Protein AF-A0A3D2S0N0-F1 (afdb_monomer)

Structure (mmCIF, N/CA/C/O backbone):
data_AF-A0A3D2S0N0-F1
#
_entry.id   AF-A0A3D2S0N0-F1
#
loop_
_atom_site.group_PDB
_atom_site.id
_atom_site.type_symbol
_atom_site.label_atom_id
_atom_site.label_alt_id
_atom_site.label_comp_id
_atom_site.label_asym_id
_atom_site.label_entity_id
_atom_site.label_seq_id
_atom_site.pdbx_PDB_ins_code
_atom_site.Cartn_x
_atom_site.Cartn_y
_atom_site.Cartn_z
_atom_site.occupancy
_atom_site.B_iso_or_equiv
_atom_site.auth_seq_id
_atom_site.auth_comp_id
_atom_site.auth_asym_id
_atom_site.auth_atom_id
_atom_site.pdbx_PDB_model_num
ATOM 1 N N . ARG A 1 1 ? -7.232 9.356 2.915 1.00 60.12 1 ARG A N 1
ATOM 2 C CA . ARG A 1 1 ? -8.539 8.787 3.321 1.00 60.12 1 ARG A CA 1
ATOM 3 C C . ARG A 1 1 ? -9.514 9.085 2.193 1.00 60.12 1 ARG A C 1
ATOM 5 O O . ARG A 1 1 ? -9.634 10.254 1.861 1.00 60.12 1 ARG A O 1
ATOM 12 N N . LEU A 1 2 ? -10.059 8.058 1.537 1.00 65.88 2 LEU A N 1
ATOM 13 C CA . LEU A 1 2 ? -10.933 8.225 0.365 1.00 65.88 2 LEU A CA 1
ATOM 14 C C . LEU A 1 2 ? -12.346 8.647 0.798 1.00 65.88 2 LEU A C 1
ATOM 16 O O . LEU A 1 2 ? -12.879 9.597 0.245 1.00 65.88 2 LEU A O 1
ATOM 20 N N . GLU A 1 3 ? -12.880 8.023 1.854 1.00 77.00 3 GLU A N 1
ATOM 21 C CA . GLU A 1 3 ? -14.194 8.316 2.449 1.00 77.00 3 GLU A CA 1
ATOM 22 C C . GLU A 1 3 ? -14.196 8.020 3.970 1.00 77.00 3 GLU A C 1
ATOM 24 O O . GLU A 1 3 ? -13.278 7.358 4.482 1.00 77.00 3 GLU A O 1
ATOM 29 N N . PRO A 1 4 ? -15.187 8.512 4.743 1.00 73.00 4 PRO A N 1
ATOM 30 C CA . PRO 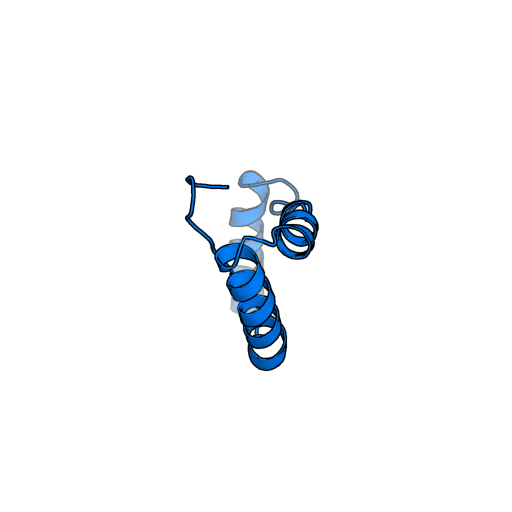A 1 4 ? -15.402 8.083 6.124 1.00 73.00 4 PRO A CA 1
ATOM 31 C C . PRO A 1 4 ? -15.687 6.573 6.181 1.00 73.00 4 PRO A C 1
ATOM 33 O O . PRO A 1 4 ? -16.475 6.066 5.397 1.00 73.00 4 PRO A O 1
ATOM 36 N N . ASN A 1 5 ? -15.056 5.854 7.115 1.00 78.00 5 ASN A N 1
ATOM 37 C CA . ASN A 1 5 ? -15.229 4.409 7.339 1.00 78.00 5 ASN A CA 1
ATOM 38 C C . ASN A 1 5 ? -14.813 3.479 6.184 1.00 78.00 5 ASN A C 1
ATOM 40 O O . ASN A 1 5 ? -15.089 2.284 6.241 1.00 78.00 5 ASN A O 1
ATOM 44 N N . VAL A 1 6 ? -14.098 3.988 5.177 1.00 82.62 6 VAL A N 1
ATOM 45 C CA . VAL A 1 6 ? -13.476 3.156 4.140 1.00 82.62 6 VAL A CA 1
ATOM 46 C C . VAL A 1 6 ? -11.9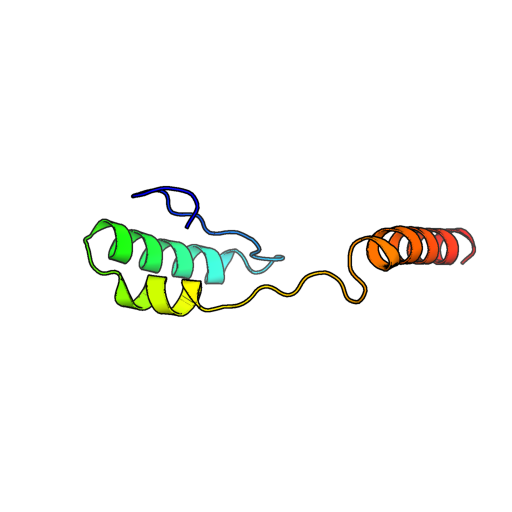88 2.992 4.440 1.00 82.62 6 VAL A C 1
ATOM 48 O O . VAL A 1 6 ? -11.222 3.961 4.422 1.00 82.62 6 VAL A O 1
ATOM 51 N N . PHE A 1 7 ? -11.581 1.749 4.697 1.00 85.56 7 PHE A N 1
ATOM 52 C 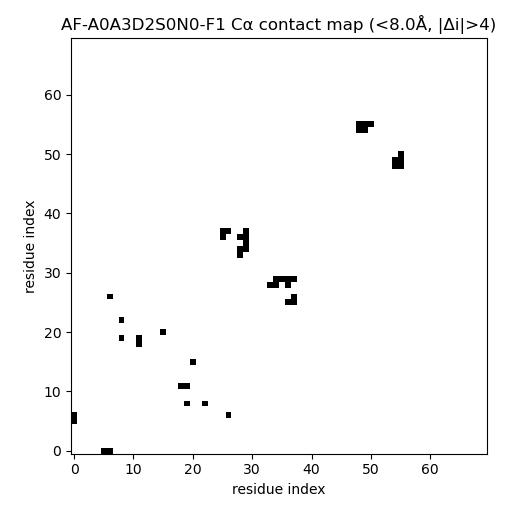CA . PHE A 1 7 ? -10.197 1.358 4.958 1.00 85.56 7 PHE A CA 1
ATOM 53 C C . PHE A 1 7 ? -9.650 0.542 3.786 1.00 85.56 7 PHE A C 1
ATOM 55 O O . PHE A 1 7 ? -10.349 -0.298 3.224 1.00 85.56 7 PHE A O 1
ATOM 62 N N . PHE A 1 8 ? -8.396 0.789 3.410 1.00 86.25 8 PHE A N 1
ATOM 63 C CA . PHE A 1 8 ? -7.717 0.052 2.350 1.00 86.25 8 PHE A CA 1
ATOM 64 C C . PHE A 1 8 ? -6.301 -0.312 2.790 1.00 86.25 8 PHE A C 1
ATOM 66 O O . PHE A 1 8 ? -5.632 0.463 3.473 1.00 86.25 8 PHE A O 1
ATOM 73 N N . ALA A 1 9 ? -5.828 -1.474 2.351 1.00 88.38 9 ALA A N 1
ATOM 74 C CA . ALA A 1 9 ? -4.446 -1.904 2.506 1.00 88.38 9 ALA A CA 1
ATOM 75 C C . ALA A 1 9 ? -3.984 -2.526 1.181 1.00 88.38 9 ALA A C 1
ATOM 77 O O . ALA A 1 9 ? -4.619 -3.447 0.671 1.00 88.38 9 ALA A O 1
ATOM 78 N N . HIS A 1 10 ? -2.914 -1.992 0.590 1.00 85.94 10 HIS A N 1
ATOM 79 C CA . HIS A 1 10 ? -2.422 -2.404 -0.727 1.00 85.94 10 HIS A CA 1
ATOM 80 C C . HIS A 1 10 ? -0.893 -2.361 -0.793 1.00 85.94 10 HIS A C 1
ATOM 82 O O . HIS A 1 10 ? -0.230 -1.863 0.112 1.00 85.94 10 HIS A O 1
ATOM 88 N N . GLY A 1 11 ? -0.321 -2.787 -1.924 1.00 84.00 11 GLY A N 1
ATOM 89 C CA . GLY A 1 11 ? 1.106 -2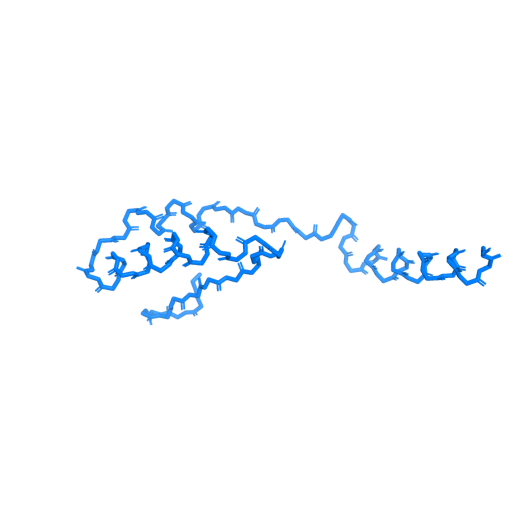.591 -2.200 1.00 84.00 11 GLY A CA 1
ATOM 90 C C . GLY A 1 11 ? 2.027 -3.560 -1.460 1.00 84.00 11 GLY A C 1
ATOM 91 O O . GLY A 1 11 ? 3.174 -3.229 -1.192 1.00 84.00 11 GLY A O 1
ATOM 92 N N . PHE A 1 12 ? 1.555 -4.771 -1.159 1.00 84.75 12 PHE A N 1
ATOM 93 C CA . PHE A 1 12 ? 2.341 -5.761 -0.420 1.00 84.75 12 PHE A CA 1
ATOM 94 C C . PHE A 1 12 ? 3.543 -6.337 -1.191 1.00 84.75 12 PHE A C 1
ATOM 96 O O . PHE A 1 12 ? 4.336 -7.049 -0.591 1.00 84.75 12 PHE A O 1
ATOM 103 N N . SER A 1 13 ? 3.692 -6.050 -2.494 1.00 81.50 13 SER A N 1
ATOM 104 C CA . SER A 1 13 ? 4.893 -6.321 -3.314 1.00 81.50 13 SER A CA 1
ATOM 105 C C . SER A 1 13 ? 5.555 -7.695 -3.072 1.00 81.50 13 SER A C 1
ATOM 107 O O . SER A 1 13 ? 6.761 -7.787 -2.837 1.00 81.50 13 SER A O 1
ATOM 109 N N . GLY A 1 14 ? 4.758 -8.770 -3.061 1.00 81.19 14 GLY A N 1
ATOM 110 C CA . GLY A 1 14 ? 5.234 -10.144 -2.831 1.00 81.19 14 GLY A CA 1
ATOM 111 C C . GLY A 1 14 ? 5.476 -10.535 -1.363 1.00 81.19 14 GLY A C 1
ATOM 112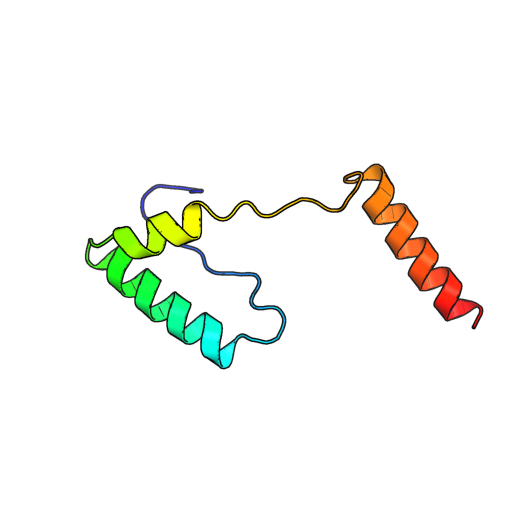 O O . GLY A 1 14 ? 5.622 -11.713 -1.070 1.00 81.19 14 GLY A O 1
ATOM 113 N N . HIS A 1 15 ? 5.423 -9.588 -0.424 1.00 83.56 15 HIS A N 1
ATOM 114 C CA . HIS A 1 15 ? 5.591 -9.784 1.026 1.00 83.56 15 HIS A CA 1
ATOM 115 C C . HIS A 1 15 ? 4.247 -9.867 1.776 1.00 83.56 15 HIS A C 1
ATOM 117 O O . HIS A 1 15 ? 4.129 -9.512 2.951 1.00 83.56 15 HIS A O 1
ATOM 123 N N . GLY A 1 16 ? 3.205 -10.337 1.085 1.00 82.00 16 GLY A N 1
ATOM 124 C CA . GLY A 1 16 ? 1.827 -10.327 1.577 1.00 82.00 16 GLY A CA 1
ATOM 125 C C . GLY A 1 16 ? 1.591 -11.161 2.832 1.00 82.00 16 GLY A C 1
ATOM 126 O O . GLY A 1 16 ? 0.751 -10.785 3.630 1.00 82.00 16 GLY A O 1
ATOM 127 N N . ILE A 1 17 ? 2.341 -12.239 3.068 1.00 84.88 17 ILE A N 1
ATOM 128 C CA . ILE A 1 17 ? 2.078 -13.140 4.206 1.00 84.88 17 ILE A CA 1
ATOM 129 C C . ILE A 1 1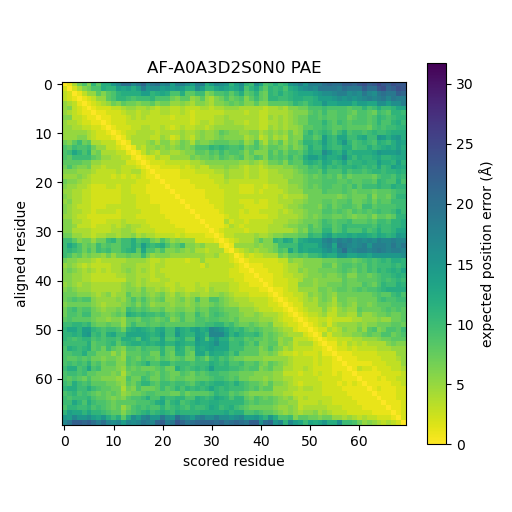7 ? 2.199 -12.396 5.546 1.00 84.88 17 ILE A C 1
ATOM 131 O O . ILE A 1 17 ? 1.267 -12.395 6.353 1.00 84.88 17 ILE A O 1
ATOM 135 N N . ALA A 1 18 ? 3.322 -11.712 5.766 1.00 86.38 18 ALA A N 1
ATOM 136 C CA . ALA A 1 18 ? 3.540 -10.954 6.995 1.00 86.38 18 ALA A CA 1
ATOM 137 C C . ALA A 1 18 ? 2.766 -9.627 6.984 1.00 86.38 18 ALA A C 1
ATOM 139 O O . ALA A 1 18 ? 2.103 -9.278 7.961 1.00 86.38 18 ALA A O 1
ATOM 140 N N . LEU A 1 19 ? 2.817 -8.896 5.865 1.00 87.75 19 LEU A N 1
ATOM 141 C CA . LEU A 1 19 ? 2.250 -7.551 5.794 1.00 87.75 19 LEU A CA 1
ATOM 142 C C . LEU A 1 19 ? 0.720 -7.542 5.757 1.00 87.75 19 LEU A C 1
ATOM 144 O O . LEU A 1 19 ? 0.125 -6.650 6.354 1.00 87.75 19 LEU A O 1
ATOM 148 N N . ALA A 1 20 ? 0.069 -8.514 5.112 1.00 88.81 20 ALA A N 1
ATOM 149 C CA . ALA A 1 20 ? -1.391 -8.593 5.101 1.00 88.81 20 ALA A CA 1
ATOM 150 C C . ALA A 1 20 ? -1.938 -9.005 6.472 1.00 88.81 20 ALA A C 1
ATOM 152 O O . ALA A 1 20 ? -2.950 -8.461 6.900 1.00 88.81 20 ALA A O 1
ATOM 153 N N . SER A 1 21 ? -1.243 -9.895 7.192 1.00 89.94 21 SER A N 1
ATOM 154 C CA . SER A 1 21 ? -1.608 -10.263 8.567 1.00 89.94 21 SER A CA 1
ATOM 155 C C . SER A 1 21 ? -1.526 -9.050 9.500 1.00 89.94 21 SER A C 1
ATOM 157 O O . SER A 1 21 ? -2.482 -8.743 10.211 1.00 89.94 21 SER A O 1
ATOM 159 N N . LEU A 1 22 ? -0.421 -8.297 9.426 1.00 90.06 22 LEU A N 1
ATOM 160 C CA . LEU A 1 22 ? -0.248 -7.049 10.171 1.00 90.06 22 LEU A CA 1
ATOM 161 C C . LEU A 1 22 ? -1.312 -6.007 9.797 1.00 90.06 22 LEU A C 1
ATOM 163 O O . LEU A 1 22 ? -1.917 -5.401 10.680 1.00 90.06 22 LEU A O 1
ATOM 167 N N . ALA A 1 23 ? -1.557 -5.812 8.500 1.00 90.00 23 ALA A N 1
ATOM 168 C CA . ALA A 1 23 ? -2.584 -4.896 8.016 1.00 90.00 23 ALA A CA 1
ATOM 169 C C . ALA A 1 23 ? -3.981 -5.305 8.503 1.00 90.00 23 ALA A C 1
ATOM 171 O O . ALA A 1 23 ? -4.765 -4.439 8.875 1.00 90.00 23 ALA A O 1
ATOM 172 N N . GLY A 1 24 ? -4.273 -6.606 8.568 1.00 90.06 24 GLY A N 1
ATOM 173 C CA . GLY A 1 24 ? -5.517 -7.142 9.117 1.00 90.06 24 GLY A CA 1
ATOM 174 C C . GLY A 1 24 ? -5.720 -6.758 10.581 1.00 90.06 24 GLY A C 1
ATOM 175 O O . GLY A 1 24 ? -6.782 -6.251 10.933 1.00 90.06 24 GLY A O 1
ATOM 176 N N . THR A 1 25 ? -4.692 -6.915 11.421 1.00 91.38 25 THR A N 1
ATOM 177 C CA . THR A 1 25 ? -4.740 -6.483 12.829 1.00 91.38 25 THR A CA 1
ATOM 178 C C . THR A 1 25 ? -4.974 -4.980 12.952 1.00 91.38 25 THR A C 1
ATOM 180 O O . THR A 1 25 ? -5.861 -4.558 13.686 1.00 91.38 25 THR A O 1
ATOM 183 N N . VAL A 1 26 ? -4.227 -4.173 12.196 1.00 90.62 26 VAL A N 1
ATOM 184 C CA . VAL A 1 26 ? -4.355 -2.708 12.226 1.00 90.62 26 VAL A CA 1
ATOM 185 C C . VAL A 1 26 ? -5.738 -2.256 11.744 1.00 90.62 26 VAL A C 1
ATOM 187 O O . VAL A 1 26 ? -6.311 -1.319 12.295 1.00 90.62 26 VAL A O 1
ATOM 190 N N . MET A 1 27 ? -6.309 -2.925 10.738 1.00 89.94 27 MET A N 1
ATOM 191 C CA . MET A 1 27 ? -7.670 -2.632 10.287 1.00 89.94 27 MET A CA 1
ATOM 192 C C . MET A 1 27 ? -8.721 -3.056 11.316 1.00 89.94 27 MET A C 1
ATOM 194 O O . MET A 1 27 ? -9.668 -2.309 11.537 1.00 89.94 27 MET A O 1
ATOM 198 N N . ALA A 1 28 ? -8.555 -4.200 11.985 1.00 90.38 28 ALA A N 1
ATOM 199 C CA . ALA A 1 28 ? -9.457 -4.621 13.057 1.00 90.38 28 ALA A CA 1
ATOM 200 C C . ALA A 1 28 ? -9.457 -3.626 14.232 1.00 90.38 28 ALA A C 1
ATOM 202 O O . ALA A 1 28 ? -10.523 -3.263 14.726 1.00 90.38 28 ALA A O 1
ATOM 203 N N . GLU A 1 29 ? -8.284 -3.122 14.627 1.00 88.94 29 GLU A N 1
ATOM 204 C CA . GLU A 1 29 ? -8.149 -2.061 15.636 1.00 88.94 29 GLU A CA 1
ATOM 205 C C . GLU A 1 29 ? -8.870 -0.778 15.198 1.00 88.94 29 GLU A C 1
ATOM 207 O O . GLU A 1 29 ? -9.655 -0.220 15.966 1.00 88.94 29 GLU A O 1
ATOM 212 N N . ALA A 1 30 ? -8.680 -0.360 13.942 1.00 87.88 30 ALA A N 1
ATOM 213 C CA . ALA A 1 30 ? -9.333 0.825 13.394 1.00 87.88 30 ALA A CA 1
ATOM 214 C C . ALA A 1 30 ? -10.865 0.700 13.357 1.00 87.88 30 ALA A C 1
ATOM 216 O O . ALA A 1 30 ? -11.564 1.672 13.645 1.00 87.88 30 ALA A O 1
ATOM 217 N N . ILE A 1 31 ? -11.390 -0.489 13.041 1.00 87.00 31 ILE A N 1
ATOM 218 C CA . ILE A 1 31 ? -12.831 -0.787 13.068 1.00 87.00 31 ILE A CA 1
ATOM 219 C C . ILE A 1 31 ? -13.358 -0.808 14.508 1.00 87.00 31 ILE A C 1
ATOM 221 O O . ILE A 1 31 ? -14.458 -0.325 14.763 1.00 87.00 31 ILE A O 1
ATOM 225 N N . SER A 1 32 ? -12.563 -1.303 15.460 1.00 87.31 32 SER A N 1
ATOM 226 C CA . SER A 1 32 ? -12.892 -1.306 16.891 1.00 87.31 32 SER A CA 1
ATOM 227 C C . SER A 1 32 ? -12.845 0.089 17.541 1.00 87.31 32 SER A C 1
ATOM 229 O O . SER A 1 32 ? -13.094 0.204 18.741 1.00 87.31 32 SER A O 1
ATOM 231 N N . GLY A 1 33 ? -12.535 1.144 16.779 1.00 80.94 33 GLY A N 1
ATOM 232 C CA . GLY A 1 33 ? -12.472 2.529 17.254 1.00 80.94 33 GLY A CA 1
ATOM 233 C C . GLY A 1 33 ? -11.074 3.001 17.666 1.00 80.94 33 GLY A C 1
ATOM 234 O O . GLY A 1 33 ? -10.909 4.169 18.016 1.00 80.94 33 GLY A O 1
ATOM 235 N N . THR A 1 34 ? -10.057 2.141 17.577 1.00 79.44 34 THR A N 1
ATOM 236 C CA . THR A 1 34 ? -8.669 2.467 17.924 1.00 79.44 34 THR A CA 1
ATOM 237 C C . THR A 1 34 ? -7.887 2.835 16.664 1.00 79.44 34 THR A C 1
ATOM 239 O O . THR A 1 34 ? -7.440 1.974 15.910 1.00 79.44 34 THR A O 1
ATOM 242 N N . LEU A 1 35 ? -7.709 4.135 16.419 1.00 78.62 35 LEU A N 1
ATOM 243 C CA . LEU A 1 35 ? -7.101 4.647 15.182 1.00 78.62 35 LEU A CA 1
ATOM 244 C C . LEU A 1 35 ? -5.580 4.868 15.251 1.00 78.62 35 LEU A C 1
ATOM 246 O O . LEU A 1 35 ? -4.994 5.187 14.223 1.00 78.62 35 LEU A O 1
ATOM 250 N N . ASP A 1 36 ? -4.928 4.672 16.401 1.00 82.62 36 ASP A N 1
ATOM 251 C CA . ASP A 1 36 ? -3.510 5.031 16.604 1.00 82.62 36 ASP A CA 1
ATOM 252 C C . ASP A 1 36 ? -2.564 4.399 15.580 1.00 82.62 36 ASP A C 1
ATOM 254 O O . ASP A 1 36 ? -1.799 5.088 14.899 1.00 82.62 36 ASP A O 1
ATOM 258 N N . ARG A 1 37 ? -2.621 3.072 15.42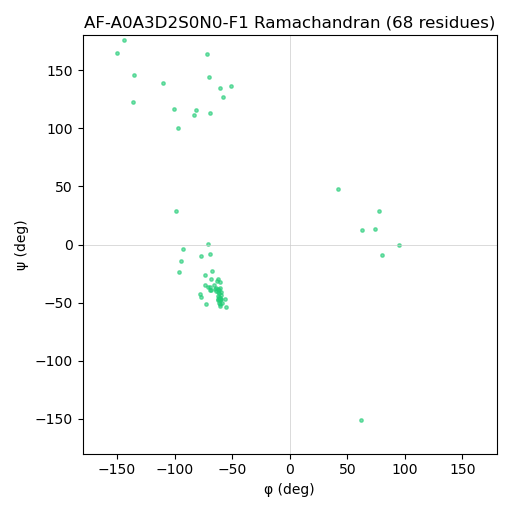9 1.00 84.62 37 ARG A N 1
ATOM 259 C CA . ARG A 1 37 ? -1.714 2.367 14.513 1.00 84.62 37 ARG A CA 1
ATOM 260 C C . ARG A 1 37 ? -2.021 2.704 13.063 1.00 84.62 37 ARG A C 1
ATOM 262 O O . ARG A 1 37 ? -1.095 2.912 12.281 1.00 84.62 37 ARG A O 1
ATOM 269 N N . LEU A 1 38 ? -3.299 2.828 12.711 1.00 85.56 38 LEU A N 1
ATOM 270 C CA . LEU A 1 38 ? -3.697 3.227 11.367 1.00 85.56 38 LEU A CA 1
ATOM 271 C C . LEU A 1 38 ? -3.240 4.659 11.037 1.00 85.56 38 LEU A C 1
ATOM 273 O O . LEU A 1 38 ? -2.769 4.896 9.926 1.00 85.56 38 LEU A O 1
ATOM 277 N N . ASP A 1 39 ? -3.330 5.597 11.982 1.00 85.62 39 ASP A N 1
ATOM 278 C CA . ASP A 1 39 ? -2.900 6.986 11.792 1.00 85.62 39 ASP A CA 1
ATOM 279 C C . ASP A 1 39 ? -1.396 7.067 11.497 1.00 85.62 39 ASP A C 1
ATOM 281 O O . ASP A 1 39 ? -0.978 7.794 10.593 1.00 85.62 39 ASP A O 1
ATOM 285 N N . ILE A 1 40 ? -0.582 6.245 12.167 1.00 87.25 40 ILE A N 1
ATOM 286 C CA . ILE A 1 40 ? 0.856 6.127 11.885 1.00 87.25 40 ILE A CA 1
ATOM 287 C C . ILE A 1 40 ? 1.098 5.654 10.447 1.00 87.25 40 ILE A C 1
ATOM 289 O O . ILE A 1 40 ? 1.845 6.299 9.710 1.00 87.25 40 ILE A O 1
ATOM 293 N N . PHE A 1 41 ? 0.450 4.566 10.016 1.00 85.94 41 PHE A N 1
ATOM 294 C CA . PHE A 1 41 ? 0.595 4.074 8.640 1.00 85.94 41 PHE A CA 1
ATOM 295 C C . PHE A 1 41 ? 0.073 5.078 7.604 1.00 85.94 41 PHE A C 1
ATOM 297 O O . PHE A 1 41 ? 0.628 5.175 6.511 1.00 85.94 41 PHE A O 1
ATOM 304 N N . SER A 1 42 ? -0.941 5.874 7.948 1.00 85.06 42 SER A N 1
ATOM 305 C CA . SER A 1 42 ? -1.502 6.891 7.054 1.00 85.06 42 SER A CA 1
ATOM 306 C C . SER A 1 42 ? -0.547 8.057 6.766 1.00 85.06 42 SER A C 1
ATOM 308 O O . SER A 1 42 ? -0.666 8.707 5.726 1.00 85.06 42 SER A O 1
ATOM 310 N N . LYS A 1 43 ? 0.431 8.298 7.650 1.00 87.50 43 LYS A N 1
ATOM 311 C CA . LYS A 1 43 ? 1.460 9.340 7.491 1.00 87.50 43 LYS A CA 1
ATOM 312 C C . LYS A 1 43 ? 2.562 8.944 6.508 1.00 87.50 43 LYS A C 1
ATOM 314 O O . LYS A 1 43 ? 3.372 9.790 6.129 1.00 87.50 43 LYS A O 1
ATOM 319 N N . ILE A 1 44 ? 2.607 7.683 6.076 1.00 87.06 44 ILE A N 1
ATOM 320 C CA . ILE A 1 44 ? 3.597 7.213 5.109 1.00 87.06 44 ILE A CA 1
ATOM 321 C C . ILE A 1 44 ? 3.302 7.843 3.747 1.00 87.06 44 ILE A C 1
ATOM 323 O O . ILE A 1 44 ? 2.300 7.552 3.093 1.00 87.06 44 ILE A O 1
ATOM 327 N N . LYS A 1 45 ? 4.212 8.708 3.294 1.00 83.06 45 LYS A N 1
ATOM 328 C CA . LYS A 1 45 ? 4.121 9.342 1.980 1.00 83.06 45 LYS A CA 1
ATOM 329 C C . LYS A 1 45 ? 4.644 8.385 0.914 1.00 83.06 45 LYS A C 1
ATOM 331 O O . LYS A 1 45 ? 5.826 8.059 0.904 1.00 83.06 45 LYS A O 1
ATOM 336 N N . ILE A 1 46 ? 3.771 7.966 0.003 1.00 83.31 46 ILE A N 1
ATOM 337 C CA . ILE A 1 46 ? 4.143 7.131 -1.143 1.00 83.31 46 ILE A CA 1
ATOM 338 C C . ILE A 1 46 ? 4.669 8.060 -2.248 1.00 83.31 46 ILE A C 1
ATOM 340 O O . ILE A 1 46 ? 3.889 8.853 -2.786 1.00 83.31 46 ILE A O 1
ATOM 344 N N . PRO A 1 47 ? 5.973 8.032 -2.578 1.00 84.62 47 PRO A N 1
ATOM 345 C CA . PRO A 1 47 ? 6.513 8.877 -3.631 1.00 84.62 47 PRO A CA 1
ATOM 346 C C . PRO A 1 47 ? 6.018 8.410 -5.002 1.00 84.62 47 PRO A C 1
ATOM 348 O O . PRO A 1 47 ? 5.879 7.216 -5.271 1.00 84.62 47 PRO A O 1
ATOM 351 N N . THR A 1 48 ? 5.773 9.363 -5.897 1.00 87.69 48 THR A N 1
ATOM 352 C CA . THR A 1 48 ? 5.541 9.064 -7.312 1.00 87.69 48 THR A CA 1
ATOM 353 C C . THR A 1 48 ? 6.844 8.645 -7.988 1.00 87.69 48 THR A C 1
ATOM 355 O O . THR A 1 48 ? 7.931 8.911 -7.475 1.00 87.69 48 THR A O 1
ATOM 358 N N . PHE A 1 49 ? 6.744 8.036 -9.173 1.00 86.88 49 PHE A N 1
ATOM 359 C CA . PHE A 1 49 ? 7.917 7.721 -9.991 1.00 86.88 49 PHE A CA 1
ATOM 360 C C . PHE A 1 49 ? 8.812 8.970 -10.163 1.00 86.88 49 PHE A C 1
ATOM 362 O O . PHE A 1 49 ? 8.266 10.060 -10.377 1.00 86.88 49 PHE A O 1
ATOM 369 N N . PRO A 1 50 ? 10.150 8.858 -10.043 1.00 83.69 50 PRO A N 1
ATOM 370 C CA . PRO A 1 50 ? 11.054 9.998 -10.186 1.00 83.69 50 PRO A CA 1
ATOM 371 C C . PRO A 1 50 ? 10.877 10.652 -11.562 1.00 83.69 50 PRO A C 1
ATOM 373 O O . PRO A 1 50 ? 10.906 9.971 -12.581 1.00 83.69 50 PRO A O 1
ATOM 376 N N . GLY A 1 51 ? 10.634 11.967 -11.590 1.00 83.00 51 GLY A N 1
ATOM 377 C CA . GLY A 1 51 ? 10.274 12.716 -12.808 1.00 83.00 51 GLY A CA 1
ATOM 378 C C . GLY A 1 51 ? 8.840 12.501 -13.311 1.00 83.00 51 GLY A C 1
ATOM 379 O O . GLY A 1 51 ? 8.499 12.894 -14.427 1.00 83.00 51 GLY A O 1
ATOM 380 N N . GLY A 1 52 ? 7.984 11.897 -12.486 1.00 87.31 52 GLY A N 1
ATOM 381 C CA . GLY A 1 52 ? 6.550 11.778 -12.714 1.00 87.31 52 GLY A CA 1
ATOM 382 C C . GLY A 1 52 ? 6.192 10.987 -13.970 1.00 87.31 52 GLY A C 1
ATOM 383 O O . GLY A 1 52 ? 6.911 10.089 -14.410 1.00 87.31 52 GLY A O 1
ATOM 384 N N . THR A 1 53 ? 5.045 11.327 -14.557 1.00 84.19 53 THR A N 1
ATOM 385 C CA . THR A 1 53 ? 4.523 10.673 -15.765 1.00 84.19 53 THR A CA 1
ATOM 386 C C . THR A 1 53 ? 5.472 10.803 -16.958 1.00 84.19 53 THR A C 1
ATOM 388 O O . THR A 1 53 ? 5.552 9.876 -17.762 1.00 84.19 53 THR A O 1
ATOM 391 N N . LEU A 1 54 ? 6.218 11.913 -17.042 1.00 87.12 54 LEU A N 1
ATOM 392 C CA . LEU A 1 54 ? 7.135 12.200 -18.148 1.00 87.12 54 LEU A CA 1
ATOM 393 C C . LEU A 1 54 ? 8.313 11.227 -18.210 1.00 87.12 54 LEU A C 1
ATOM 395 O O . LEU A 1 54 ? 8.731 10.887 -19.308 1.00 87.12 54 LEU A O 1
ATOM 399 N N . LEU A 1 55 ? 8.826 10.750 -17.070 1.00 90.69 55 LEU A N 1
ATOM 400 C CA . LEU A 1 55 ? 9.904 9.750 -17.050 1.00 90.69 55 LEU A CA 1
ATOM 401 C C . LEU A 1 55 ? 9.395 8.313 -16.900 1.00 90.69 55 LEU A C 1
ATOM 403 O O . LEU A 1 55 ? 10.071 7.382 -17.336 1.00 90.69 55 LEU A O 1
ATOM 407 N N . ARG A 1 56 ? 8.198 8.115 -16.330 1.00 92.06 56 ARG A N 1
ATOM 408 C CA . ARG A 1 56 ? 7.623 6.780 -16.104 1.00 92.06 56 ARG A CA 1
ATOM 409 C C . ARG A 1 56 ? 7.470 5.985 -17.399 1.00 92.06 56 ARG A C 1
ATOM 411 O O . ARG A 1 56 ? 7.889 4.833 -17.459 1.00 92.06 56 ARG A O 1
ATOM 418 N N . TRP A 1 57 ? 6.859 6.590 -18.417 1.00 93.19 57 TRP A N 1
ATOM 419 C CA . TRP A 1 57 ? 6.576 5.900 -19.676 1.00 93.19 57 TRP A CA 1
ATOM 420 C C . TRP A 1 57 ? 7.832 5.664 -20.518 1.00 93.19 57 TRP A C 1
ATOM 422 O O . TRP A 1 57 ? 8.073 4.510 -20.873 1.00 93.19 57 TRP A O 1
ATOM 432 N N . PRO A 1 58 ? 8.682 6.675 -20.791 1.00 93.38 58 PRO A N 1
ATOM 433 C CA . PRO A 1 58 ? 9.913 6.446 -21.541 1.00 93.38 58 PRO A CA 1
ATOM 434 C C . PRO A 1 58 ? 10.841 5.443 -20.857 1.00 93.38 58 PRO A C 1
ATOM 436 O O . PRO A 1 58 ? 11.388 4.583 -21.535 1.00 93.38 58 PRO A O 1
ATOM 439 N N . GLY A 1 59 ? 10.978 5.498 -19.525 1.00 92.62 59 GLY A N 1
ATOM 440 C CA . GLY A 1 59 ? 11.808 4.553 -18.774 1.00 92.62 59 GLY A CA 1
ATOM 441 C C . GLY A 1 59 ? 11.326 3.106 -18.896 1.0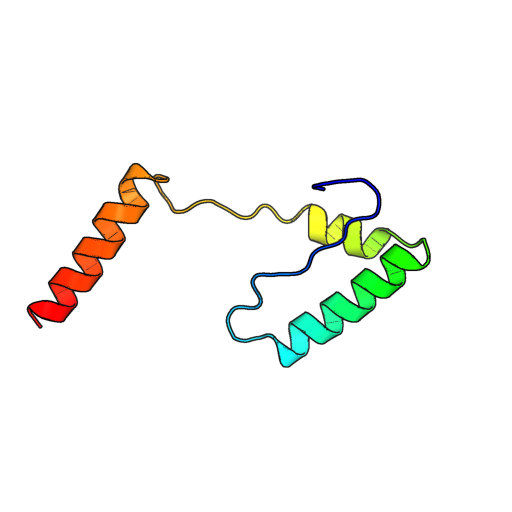0 92.62 59 GLY A C 1
ATOM 442 O O . GLY A 1 59 ? 12.136 2.200 -19.086 1.00 92.62 59 GLY A O 1
ATOM 443 N N . PHE A 1 60 ? 10.008 2.891 -18.858 1.00 92.12 60 PHE A N 1
ATOM 444 C CA . PHE A 1 60 ? 9.414 1.575 -19.088 1.00 92.12 60 PHE A CA 1
ATOM 445 C C . PHE A 1 60 ? 9.735 1.041 -20.492 1.00 92.12 60 PHE A C 1
ATOM 447 O O . PHE A 1 60 ? 10.260 -0.066 -20.620 1.00 92.12 60 PHE A O 1
ATOM 454 N N . TYR A 1 61 ? 9.501 1.844 -21.536 1.00 95.19 61 TYR A N 1
ATOM 455 C CA . TYR A 1 61 ? 9.793 1.442 -22.916 1.00 95.19 61 TYR A CA 1
ATOM 456 C C . TYR A 1 61 ? 11.288 1.232 -23.171 1.00 95.19 61 TYR A C 1
ATOM 458 O O . TYR A 1 61 ? 11.651 0.286 -23.861 1.00 95.19 61 TYR A O 1
ATOM 466 N N . LEU A 1 62 ? 12.160 2.058 -22.588 1.00 95.31 62 LEU A N 1
ATOM 467 C CA . LEU A 1 62 ? 13.614 1.886 -22.663 1.00 95.31 62 LEU A CA 1
ATOM 468 C C . LEU A 1 62 ? 14.058 0.548 -22.066 1.00 95.31 62 LEU A C 1
ATOM 470 O O . LEU A 1 62 ? 14.871 -0.146 -22.671 1.00 95.31 62 LEU A O 1
ATOM 474 N N . GLY A 1 63 ? 13.504 0.162 -20.912 1.00 93.94 63 GLY A N 1
ATOM 475 C CA . GLY A 1 63 ? 13.785 -1.135 -20.294 1.00 93.94 63 GLY A CA 1
ATOM 476 C C . GLY A 1 63 ? 13.339 -2.311 -21.166 1.00 93.94 63 GLY A C 1
ATOM 477 O O . GLY A 1 63 ? 14.098 -3.260 -21.357 1.00 93.94 63 GLY A O 1
ATOM 478 N N . MET A 1 64 ? 12.139 -2.223 -21.749 1.00 96.56 64 MET A N 1
ATOM 479 C CA . MET A 1 64 ? 11.647 -3.228 -22.698 1.00 96.56 64 MET A CA 1
ATOM 480 C C . MET A 1 64 ? 12.524 -3.314 -23.949 1.00 96.56 64 MET A C 1
ATOM 482 O O . MET A 1 64 ? 12.896 -4.410 -24.360 1.00 96.56 64 MET A O 1
ATOM 486 N N . LEU A 1 65 ? 12.872 -2.168 -24.541 1.00 96.75 65 LEU A N 1
ATOM 487 C CA . LEU A 1 65 ? 13.694 -2.096 -25.744 1.00 96.75 65 LEU A CA 1
ATOM 488 C C . LEU A 1 65 ? 15.079 -2.696 -25.490 1.00 96.75 65 LEU A C 1
ATOM 490 O O . LEU A 1 65 ? 15.542 -3.518 -26.274 1.00 96.75 65 LEU A O 1
ATOM 494 N N . TYR A 1 66 ? 15.705 -2.350 -24.363 1.00 96.19 66 TYR A N 1
ATOM 495 C CA . TYR A 1 66 ? 16.980 -2.927 -23.950 1.00 96.19 66 TYR A CA 1
ATOM 496 C C . TYR A 1 66 ? 16.917 -4.455 -23.858 1.00 96.19 66 TYR A C 1
ATOM 498 O O . TYR A 1 66 ? 17.794 -5.126 -24.393 1.00 96.19 66 TYR A O 1
ATOM 506 N N . TYR A 1 67 ? 15.874 -5.006 -23.227 1.00 94.81 67 TYR A N 1
ATOM 507 C CA . TYR A 1 67 ? 15.700 -6.458 -23.132 1.00 94.81 67 TYR A CA 1
ATOM 508 C C . TYR A 1 67 ? 15.386 -7.107 -24.486 1.00 94.81 67 TYR A C 1
ATOM 510 O O . TYR A 1 67 ? 15.752 -8.248 -24.703 1.00 94.81 67 TYR A O 1
ATOM 518 N N . SER A 1 68 ? 14.736 -6.396 -25.410 1.00 94.50 68 SER A N 1
ATOM 519 C CA . SER A 1 68 ? 14.444 -6.933 -26.748 1.00 94.50 68 SER A CA 1
ATOM 520 C C . SER A 1 68 ? 15.665 -7.016 -27.669 1.00 94.50 68 SER A C 1
ATOM 522 O O . SER A 1 68 ? 15.671 -7.817 -28.598 1.00 94.50 68 SER A O 1
ATOM 524 N N . ILE A 1 69 ? 16.674 -6.168 -27.436 1.00 94.25 69 ILE A N 1
ATOM 525 C CA . ILE A 1 69 ? 17.906 -6.103 -28.240 1.00 94.25 69 ILE A CA 1
ATOM 526 C C . ILE A 1 69 ? 19.023 -6.964 -27.616 1.00 94.25 69 ILE A C 1
ATOM 528 O O . ILE A 1 69 ? 20.028 -7.236 -28.272 1.00 94.25 69 ILE A O 1
ATOM 532 N N . ARG A 1 70 ? 18.865 -7.382 -26.356 1.00 81.75 70 ARG A N 1
ATOM 533 C CA . ARG A 1 70 ? 19.817 -8.215 -25.617 1.00 81.75 70 ARG A CA 1
ATOM 534 C C . ARG A 1 70 ? 19.447 -9.691 -25.696 1.00 81.75 70 ARG A C 1
ATOM 536 O O . ARG A 1 70 ? 20.395 -10.493 -25.831 1.00 81.75 70 ARG A O 1
#

Radius of gyration: 17.7 Å; Cα contacts (8 Å, |Δi|>4): 23; chains: 1; bounding box: 35×26×46 Å

Solvent-accessible surface area (backbone atoms only — not comparable to full-atom values): 4456 Å² total; per-residue (Å²): 128,92,51,89,97,57,84,86,87,79,85,50,85,91,48,42,77,66,51,47,54,52,49,48,53,38,50,52,36,40,72,74,70,46,47,68,67,44,53,57,62,67,68,60,80,81,79,72,57,78,74,38,76,78,38,48,54,58,51,51,52,51,53,51,50,53,61,72,78,104

Secondary structure (DSSP, 8-state):
--STT-------TT-HHHHHHHHHHHHHHHHTT--HHHHHHHT---PPPTTHHHHHHHHHHHHHHHHHH-

pLDDT: mean 86.51, std 6.4, range [60.12, 96.75]

Foldseek 3Di:
DPDPPDDDDDDCPPVCPVRVVVSVVQVVCVVVVNCVVVVVVVPDDDDADVVHPVCVVVVVVVVVVVVVVD

Mean predicted aligned error: 6.7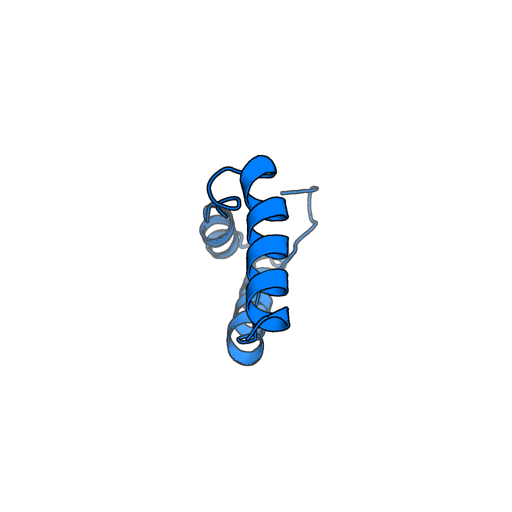8 Å

Sequence (70 aa):
RLEPNVFFAHGFSGHGIALASLAGTVMAEAISGTLDRLDIFSKIKIPTFPGGTLLRWPGFYLGMLYYSIR